Protein AF-A0A2T3BXE5-F1 (afdb_monomer)

Sequence (74 aa):
VYKDGTELTATITGVNGPGFEKLEVKDGSGSATSTVVDTTTVSTVSLTGSVQDEGPSAQYIFTATLSHASQGLT

Foldseek 3Di:
DDQCWDKDKDFDPDDDDPPPDDDDDPPPNRMDIDIDGDDDDDKDKDKDWDDDDDDPPDDIDIDIDIPDDDPDDD

pLDDT: mean 82.31, std 10.84, range [50.28, 96.31]

Mean predicted aligned error: 11.07 Å

Solvent-accessible surface area (backbone atoms only — not comparable to full-atom values): 5449 Å² total; per-residue (Å²): 130,88,84,76,62,46,76,49,72,50,67,68,88,76,85,87,75,96,70,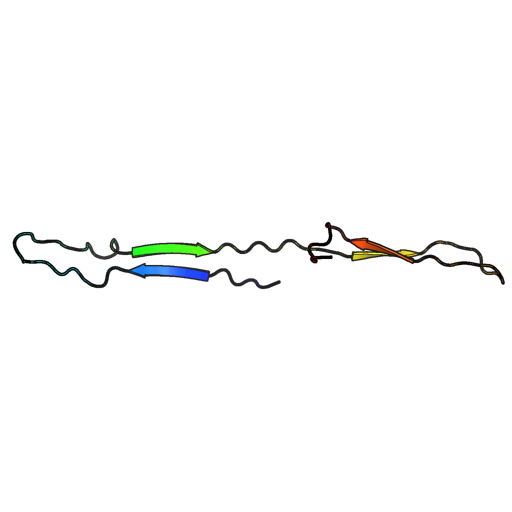89,68,92,82,79,78,55,89,92,69,45,60,53,77,47,79,46,83,74,79,86,80,88,76,52,75,51,80,47,68,57,90,70,73,89,56,101,80,58,74,79,51,75,50,76,44,64,77,56,82,84,86,70,90,129

Radius of gyration: 29.56 Å; Cα contacts (8 Å, |Δi|>4): 71; chains: 1; bounding box: 62×15×79 Å

Structure (mmCIF, N/CA/C/O backbone):
data_AF-A0A2T3BXE5-F1
#
_entry.id   AF-A0A2T3BXE5-F1
#
loop_
_atom_site.group_PDB
_atom_site.id
_atom_site.type_symbol
_atom_site.label_atom_id
_atom_site.label_alt_id
_atom_site.label_comp_id
_atom_site.label_asym_id
_atom_site.label_entity_id
_atom_site.label_seq_id
_atom_site.pdbx_PDB_ins_code
_atom_site.Cartn_x
_atom_site.Cartn_y
_atom_site.Cartn_z
_atom_site.occupancy
_atom_site.B_iso_or_equiv
_atom_site.auth_seq_id
_atom_site.auth_comp_id
_atom_site.auth_asym_id
_atom_site.auth_atom_id
_atom_site.pdbx_PDB_model_num
ATOM 1 N N . VAL A 1 1 ? 2.698 -8.882 -1.238 1.00 52.81 1 VAL A N 1
ATOM 2 C CA . VAL A 1 1 ? 2.076 -7.736 -0.544 1.00 52.81 1 VAL A CA 1
ATOM 3 C C . VAL A 1 1 ? 1.073 -8.316 0.420 1.00 52.81 1 VAL A C 1
ATOM 5 O O . VAL A 1 1 ? 0.280 -9.146 -0.015 1.00 52.81 1 VAL A O 1
ATOM 8 N N . TYR A 1 2 ? 1.213 -7.994 1.701 1.00 50.28 2 TYR A N 1
ATOM 9 C CA . TYR A 1 2 ? 0.306 -8.476 2.736 1.00 50.28 2 TYR A CA 1
ATOM 10 C C . TYR A 1 2 ? -1.065 -7.839 2.500 1.00 50.28 2 TYR A C 1
ATOM 12 O O . TYR A 1 2 ? -1.164 -6.705 2.041 1.00 50.28 2 TYR A O 1
ATOM 20 N N . LYS A 1 3 ? -2.109 -8.642 2.637 1.00 54.47 3 LYS A N 1
ATOM 21 C CA . LYS A 1 3 ? -3.495 -8.291 2.334 1.00 54.47 3 LYS A CA 1
ATOM 22 C C . LYS A 1 3 ? -4.287 -8.553 3.604 1.00 54.47 3 LYS A C 1
ATOM 24 O O . LYS A 1 3 ? -5.241 -9.321 3.623 1.00 54.47 3 LYS A O 1
ATOM 29 N N . ASP A 1 4 ? -3.814 -7.957 4.685 1.00 63.28 4 ASP A N 1
ATOM 30 C CA . ASP A 1 4 ? -4.191 -8.331 6.038 1.00 63.28 4 ASP A CA 1
ATOM 31 C C . ASP A 1 4 ? -5.040 -7.189 6.598 1.00 63.28 4 ASP A C 1
ATOM 33 O O . ASP A 1 4 ? -4.724 -6.577 7.618 1.00 63.28 4 ASP A O 1
ATOM 37 N N . GLY A 1 5 ? -6.110 -6.849 5.870 1.00 64.50 5 GLY A N 1
ATOM 38 C CA . GLY A 1 5 ? -7.122 -5.935 6.382 1.00 64.50 5 GLY A CA 1
ATOM 39 C C . GLY A 1 5 ? -7.703 -6.550 7.649 1.00 64.50 5 GLY A C 1
ATOM 40 O O . GLY A 1 5 ? -8.285 -7.632 7.603 1.00 64.50 5 GLY A O 1
ATOM 41 N N . THR A 1 6 ? -7.479 -5.899 8.784 1.00 80.31 6 THR A N 1
ATOM 42 C CA . THR A 1 6 ? -7.902 -6.388 10.096 1.00 80.31 6 THR A CA 1
ATOM 43 C C . THR A 1 6 ? -8.928 -5.436 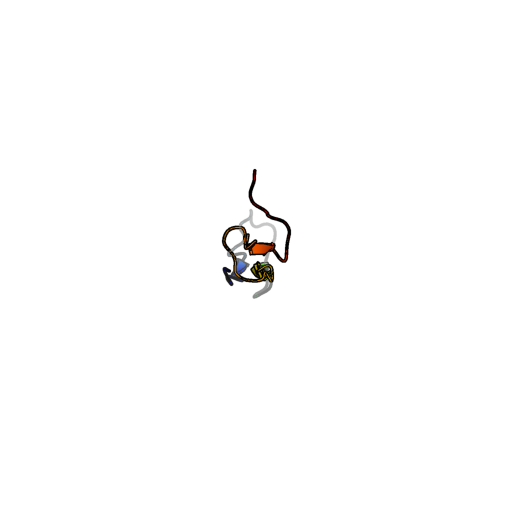10.686 1.00 80.31 6 THR A C 1
ATOM 45 O O . THR A 1 6 ? -8.824 -4.213 10.564 1.00 80.31 6 THR A O 1
ATOM 48 N N . GLU A 1 7 ? -9.944 -6.010 11.321 1.00 88.62 7 GLU A N 1
ATOM 49 C CA . GLU A 1 7 ? -10.891 -5.262 12.136 1.00 88.62 7 GLU A CA 1
ATOM 50 C C . GLU A 1 7 ? -10.513 -5.417 13.602 1.00 88.62 7 GLU A C 1
ATOM 52 O O . GLU A 1 7 ? -10.302 -6.526 14.098 1.00 88.62 7 GLU A O 1
ATOM 57 N N . LEU A 1 8 ? -10.438 -4.290 14.301 1.00 88.62 8 LEU A N 1
ATOM 58 C CA . LEU A 1 8 ? -10.213 -4.252 15.738 1.00 88.62 8 LEU A CA 1
ATOM 59 C C . LEU A 1 8 ? -11.469 -3.691 16.395 1.00 88.62 8 LEU A C 1
ATOM 61 O O . LEU A 1 8 ? -11.852 -2.551 16.137 1.00 88.62 8 LEU A O 1
ATOM 65 N N . THR A 1 9 ? -12.106 -4.496 17.245 1.00 90.25 9 THR A N 1
ATOM 66 C CA . THR A 1 9 ? -13.298 -4.094 18.000 1.00 90.25 9 THR A CA 1
ATOM 67 C C . THR A 1 9 ? -12.995 -4.104 19.491 1.00 90.25 9 THR A C 1
ATOM 69 O O . THR A 1 9 ? -12.527 -5.107 20.029 1.00 90.25 9 THR A O 1
ATOM 72 N N . ALA A 1 10 ? -13.283 -2.990 20.158 1.00 88.88 10 ALA A N 1
ATOM 73 C CA . ALA A 1 10 ? -13.265 -2.880 21.610 1.00 88.88 10 ALA A CA 1
ATOM 74 C C . ALA A 1 10 ? -14.704 -2.811 22.126 1.00 88.88 10 ALA A C 1
ATOM 76 O O . ALA A 1 10 ? -15.500 -2.040 21.592 1.00 88.88 10 ALA A O 1
ATOM 77 N N . THR A 1 11 ? -15.019 -3.580 23.170 1.00 89.12 11 THR A N 1
ATOM 78 C CA . THR A 1 11 ? -16.362 -3.652 23.766 1.00 89.12 11 THR A CA 1
ATOM 79 C C . THR A 1 11 ? -16.286 -3.378 25.261 1.00 89.12 11 THR A C 1
ATOM 81 O O . THR A 1 11 ? -15.430 -3.924 25.958 1.00 89.12 11 THR A O 1
ATOM 84 N N . ILE A 1 12 ? -17.197 -2.555 25.770 1.00 86.69 12 ILE A N 1
ATOM 85 C CA . ILE A 1 12 ? -17.378 -2.334 27.204 1.00 86.69 12 ILE A CA 1
ATOM 86 C C . ILE A 1 12 ? -17.964 -3.611 27.819 1.00 86.69 12 ILE A C 1
ATOM 88 O O . ILE A 1 12 ? -19.073 -4.014 27.479 1.00 86.69 12 ILE A O 1
ATOM 92 N N . THR A 1 13 ? -17.225 -4.245 28.730 1.00 84.06 13 THR A N 1
ATOM 93 C CA . THR A 1 13 ? -17.633 -5.498 29.397 1.00 84.06 13 THR A CA 1
ATOM 94 C C . THR A 1 13 ? -18.310 -5.282 30.750 1.00 84.06 13 THR A C 1
ATOM 96 O O . THR A 1 13 ? -18.849 -6.223 31.326 1.00 84.06 13 THR A O 1
ATOM 99 N N . GLY A 1 14 ? -18.305 -4.051 31.264 1.00 80.62 14 GLY A N 1
ATOM 100 C CA . GLY A 1 14 ? -18.952 -3.702 32.521 1.00 80.62 14 GLY A CA 1
ATOM 101 C C . GLY A 1 14 ? -18.689 -2.259 32.935 1.00 80.62 14 GLY A C 1
ATOM 102 O O . GLY A 1 14 ? -17.824 -1.579 32.384 1.00 80.62 14 GLY A O 1
ATOM 103 N N . VAL A 1 15 ? -19.447 -1.804 33.928 1.00 79.62 15 VAL A N 1
ATOM 104 C CA . VAL A 1 15 ? -19.308 -0.493 34.570 1.00 79.62 15 VAL A CA 1
ATOM 105 C C . VAL A 1 15 ? -19.293 -0.702 36.082 1.00 79.62 15 VAL A C 1
ATOM 107 O O . VAL A 1 15 ? -20.068 -1.502 36.599 1.00 79.62 15 VAL A O 1
ATOM 110 N N . ASN A 1 16 ? -18.395 -0.022 36.797 1.00 82.06 16 ASN A N 1
ATOM 111 C CA . ASN A 1 16 ? -18.262 -0.157 38.248 1.00 82.06 16 ASN A CA 1
ATOM 112 C C . ASN A 1 16 ? -18.140 1.232 38.888 1.00 82.06 16 ASN A C 1
ATOM 114 O O . ASN A 1 16 ? -17.297 2.026 38.474 1.00 82.06 16 ASN A O 1
ATOM 118 N N . GLY A 1 17 ? -18.973 1.534 39.887 1.00 77.69 17 GLY A N 1
ATOM 119 C CA . GLY A 1 17 ? -19.029 2.847 40.540 1.00 77.69 17 GLY A CA 1
ATOM 120 C C . GLY A 1 17 ? -19.742 2.803 41.900 1.00 77.69 17 GLY A C 1
ATOM 121 O O . GLY A 1 17 ? -20.325 1.774 42.238 1.00 77.69 17 GLY A O 1
ATOM 122 N N . PRO A 1 18 ? -19.708 3.897 42.690 1.00 80.81 18 PRO A N 1
ATOM 123 C CA . PRO A 1 18 ? -20.154 3.936 44.093 1.00 80.81 18 PRO A CA 1
ATOM 124 C C . PRO A 1 18 ? -21.677 3.805 44.311 1.00 80.81 18 PRO A C 1
ATOM 126 O O . PRO A 1 18 ? -22.134 3.898 45.445 1.00 80.81 18 PRO A O 1
ATOM 129 N N . GLY A 1 19 ? -22.459 3.554 43.256 1.0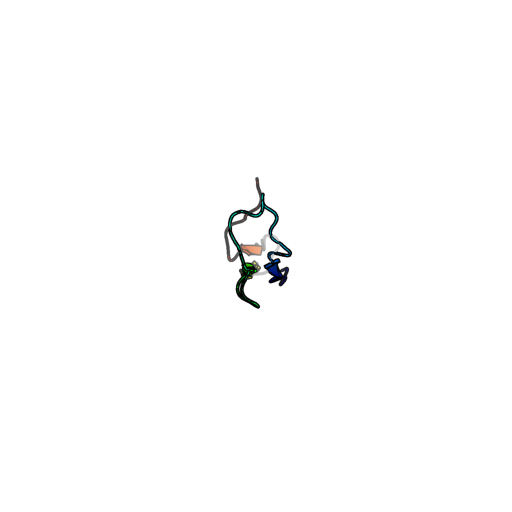0 76.38 19 GLY A N 1
ATOM 130 C CA . GLY A 1 19 ? -23.854 3.108 43.355 1.00 76.38 19 GLY A CA 1
ATOM 131 C C . GLY A 1 19 ? -24.914 4.202 43.514 1.00 76.38 19 GLY A C 1
ATOM 132 O O . GLY A 1 19 ? -26.081 3.868 43.695 1.00 76.38 19 GLY A O 1
ATOM 133 N N . PHE A 1 20 ? -24.546 5.483 43.436 1.00 81.31 20 PHE A N 1
ATOM 134 C CA . PHE A 1 20 ? -25.506 6.592 43.524 1.00 81.31 20 PHE A CA 1
ATOM 135 C C . PHE A 1 20 ? -26.292 6.807 42.218 1.00 81.31 20 PHE A C 1
ATOM 137 O O . PHE A 1 20 ? -27.441 7.245 42.255 1.00 81.31 20 PHE A O 1
ATOM 144 N N . GLU A 1 21 ? -25.729 6.409 41.074 1.00 79.75 21 GLU A N 1
ATOM 145 C CA . GLU A 1 21 ? -26.356 6.506 39.757 1.00 79.75 21 GLU A CA 1
ATOM 146 C C . GLU A 1 21 ? -26.395 5.144 39.053 1.00 79.75 21 GLU A C 1
ATOM 148 O O . GLU A 1 21 ? -25.399 4.419 38.978 1.00 79.75 21 GLU A O 1
ATOM 153 N N . LYS A 1 22 ? -27.552 4.802 38.477 1.00 76.62 22 LYS A N 1
ATOM 154 C CA . LYS A 1 22 ? -27.684 3.650 37.583 1.00 76.62 22 LYS A CA 1
ATOM 155 C C . LYS A 1 22 ? -27.095 4.014 36.220 1.00 76.62 22 LYS A C 1
ATOM 157 O O . LYS A 1 22 ? -27.699 4.783 35.476 1.00 76.62 22 LYS A O 1
ATOM 162 N N . LEU A 1 23 ? -25.941 3.440 35.890 1.00 77.19 23 LEU A N 1
ATOM 163 C CA . LEU A 1 23 ? -25.336 3.550 34.566 1.00 77.19 23 LEU A CA 1
ATOM 164 C C . LEU A 1 23 ? -25.514 2.219 33.831 1.00 77.19 23 LEU A C 1
ATOM 166 O O . LEU A 1 23 ? -24.996 1.195 34.265 1.00 77.19 23 LEU A O 1
ATOM 170 N N . GLU A 1 24 ? -26.275 2.225 32.740 1.00 77.62 24 GLU A N 1
ATOM 171 C CA . GLU A 1 24 ? -26.479 1.047 31.895 1.00 77.62 24 GLU A CA 1
ATOM 172 C C . GLU A 1 24 ? -25.740 1.206 30.572 1.00 77.62 24 GLU A C 1
ATOM 174 O O . GLU A 1 24 ? -25.838 2.241 29.909 1.00 77.62 24 GLU A O 1
ATOM 179 N N . VAL A 1 25 ? -25.034 0.153 30.164 1.00 77.00 25 VAL A N 1
ATOM 180 C CA . VAL A 1 25 ? -24.556 0.011 28.789 1.00 77.00 25 VAL A CA 1
ATOM 181 C C . VAL A 1 25 ? -25.697 -0.621 28.008 1.00 77.00 25 VAL A C 1
ATOM 183 O O . VAL A 1 25 ? -26.103 -1.741 28.299 1.00 77.00 25 VAL A O 1
ATOM 186 N N . LYS A 1 26 ? -26.255 0.111 27.046 1.00 73.31 26 LYS A N 1
ATOM 187 C CA . LYS A 1 26 ? -27.317 -0.413 26.187 1.00 73.31 26 LYS A CA 1
ATOM 188 C C . LYS A 1 26 ? -26.752 -1.526 25.293 1.00 73.31 26 LYS A C 1
ATOM 190 O O . LYS A 1 26 ? -25.659 -1.393 24.738 1.00 73.31 26 LYS A O 1
ATOM 195 N N . ASP A 1 27 ? -27.503 -2.618 25.160 1.00 65.88 27 ASP A N 1
ATOM 196 C CA . ASP A 1 27 ? -27.094 -3.782 24.371 1.00 65.88 27 ASP A CA 1
ATOM 197 C C . ASP A 1 27 ? -26.708 -3.372 22.944 1.00 65.88 27 ASP A C 1
ATOM 199 O O . ASP A 1 27 ? -27.456 -2.684 22.245 1.00 65.88 27 ASP A O 1
ATOM 203 N N . GLY A 1 28 ? -25.503 -3.764 22.525 1.00 63.84 28 GLY A N 1
ATOM 204 C CA . GLY A 1 28 ? -24.963 -3.461 21.198 1.00 63.84 28 GLY A CA 1
ATOM 205 C C . GLY A 1 28 ? -24.457 -2.028 20.988 1.00 63.84 28 GLY A C 1
ATOM 206 O O . GLY A 1 28 ? -23.983 -1.731 19.897 1.00 63.84 28 GLY A O 1
ATOM 207 N N . SER A 1 29 ? -24.510 -1.136 21.988 1.00 72.56 29 SER A N 1
ATOM 208 C CA . SER A 1 29 ? -24.016 0.250 21.858 1.00 72.56 29 SER A CA 1
ATOM 209 C C . SER A 1 29 ? -22.711 0.531 22.611 1.00 72.56 29 SER A C 1
ATOM 211 O O . SER A 1 29 ? -22.283 1.680 22.685 1.00 72.56 29 SER A O 1
ATOM 213 N N . GLY A 1 30 ? -22.099 -0.492 23.212 1.00 80.88 30 GLY A N 1
ATOM 214 C CA . GLY A 1 30 ? -20.876 -0.374 24.008 1.00 80.88 30 GLY A CA 1
ATOM 215 C C . GLY A 1 30 ? -19.587 -0.669 23.245 1.00 80.88 30 GLY A C 1
ATOM 216 O O . GLY A 1 30 ? -18.582 -0.958 23.888 1.00 80.88 30 GLY A O 1
ATOM 217 N N . SER A 1 31 ? -19.602 -0.674 21.912 1.00 86.62 31 SER A N 1
ATOM 218 C CA . SER A 1 31 ? -18.435 -1.047 21.113 1.00 86.62 31 SER A CA 1
ATOM 219 C C . SER A 1 31 ? -17.995 0.037 20.143 1.00 86.62 31 SER A C 1
ATOM 221 O O . SER A 1 31 ? -18.817 0.747 19.565 1.00 86.62 31 SER A O 1
ATOM 223 N N . ALA A 1 32 ? -16.686 0.107 19.924 1.00 88.69 32 ALA A N 1
ATOM 224 C CA . ALA A 1 32 ? -16.071 0.881 18.859 1.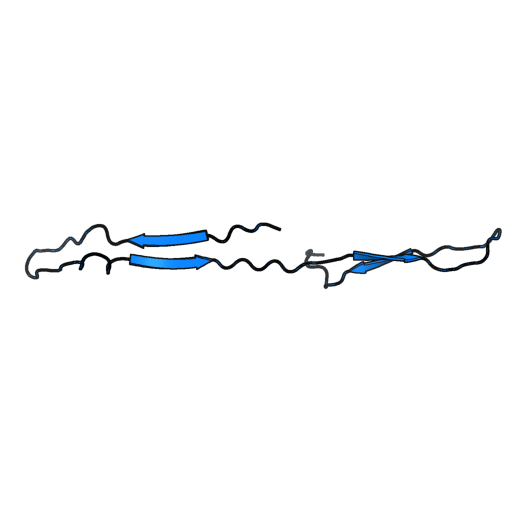00 88.69 32 ALA A CA 1
ATOM 225 C C . ALA A 1 32 ? -15.252 -0.062 17.973 1.00 88.69 32 ALA A C 1
ATOM 227 O O . ALA A 1 32 ? -14.458 -0.860 18.479 1.00 88.69 32 ALA A O 1
ATOM 228 N N . THR A 1 33 ? -15.443 0.047 16.661 1.00 90.19 33 THR A N 1
ATOM 229 C CA . THR A 1 33 ? -14.736 -0.756 15.660 1.00 90.19 33 THR A CA 1
ATOM 230 C C . THR A 1 33 ? -13.865 0.156 14.812 1.00 90.19 33 THR A C 1
ATOM 232 O O . THR A 1 33 ? -14.313 1.209 14.360 1.00 90.19 33 THR A O 1
ATOM 235 N N . SER A 1 34 ? -12.618 -0.252 14.602 1.00 90.56 34 SER A N 1
ATOM 236 C CA . SER A 1 34 ? -11.689 0.388 13.678 1.00 90.56 34 SER A CA 1
ATOM 237 C C . SER A 1 34 ? -11.345 -0.578 12.551 1.00 90.56 34 SER A C 1
ATOM 239 O O . SER A 1 34 ? -11.026 -1.744 12.799 1.00 90.56 34 SER A O 1
ATOM 241 N N . THR A 1 35 ? -11.399 -0.083 11.317 1.00 88.81 35 THR A N 1
ATOM 242 C CA . THR A 1 35 ? -11.069 -0.849 10.114 1.00 88.81 35 THR A CA 1
ATOM 243 C C . THR A 1 35 ? -9.688 -0.440 9.624 1.00 88.81 35 THR A C 1
ATOM 245 O O . THR A 1 35 ? -9.463 0.724 9.288 1.00 88.81 35 THR A O 1
ATOM 248 N N . VAL A 1 36 ? -8.765 -1.397 9.545 1.00 85.81 36 VAL A N 1
ATOM 249 C CA . VAL A 1 36 ? -7.459 -1.182 8.918 1.00 85.81 36 VAL A CA 1
ATOM 250 C C . VAL A 1 36 ? -7.577 -1.505 7.434 1.00 85.81 36 VAL A C 1
ATOM 252 O O . VAL A 1 36 ? -7.756 -2.659 7.046 1.00 85.81 36 VAL A O 1
ATOM 255 N N . VAL A 1 37 ? -7.478 -0.473 6.597 1.00 77.81 37 VAL A N 1
ATOM 256 C CA . VAL A 1 37 ? -7.450 -0.623 5.140 1.00 77.81 37 VAL A CA 1
ATOM 257 C C . VAL A 1 37 ? -5.996 -0.617 4.684 1.00 77.81 37 VAL A C 1
ATOM 259 O O . VAL A 1 37 ? -5.357 0.432 4.666 1.00 77.81 37 VAL A O 1
ATOM 262 N N . ASP A 1 38 ? -5.479 -1.787 4.311 1.00 73.44 38 ASP A N 1
ATOM 263 C CA . ASP A 1 38 ? -4.193 -1.884 3.622 1.00 73.44 38 ASP A CA 1
ATOM 264 C C . ASP A 1 38 ? -4.405 -1.702 2.111 1.00 73.44 38 ASP A C 1
ATOM 266 O O . ASP A 1 38 ? -5.303 -2.308 1.514 1.00 73.44 38 ASP A O 1
ATOM 270 N N . THR A 1 39 ? -3.589 -0.857 1.483 1.00 70.81 39 THR A N 1
ATOM 271 C CA . THR A 1 39 ? -3.642 -0.617 0.038 1.00 70.81 39 THR A CA 1
ATOM 272 C C . THR A 1 39 ? -2.370 -1.124 -0.612 1.00 70.81 39 THR A C 1
ATOM 274 O O . THR A 1 39 ? -1.258 -0.686 -0.331 1.00 70.81 39 THR A O 1
ATOM 277 N N . THR A 1 40 ? -2.542 -2.068 -1.530 1.00 74.94 40 THR A N 1
ATOM 278 C CA . THR A 1 40 ? -1.435 -2.590 -2.318 1.00 74.94 40 THR A CA 1
ATOM 279 C C . THR A 1 40 ? -1.080 -1.611 -3.432 1.00 74.94 40 THR A C 1
ATOM 281 O O . THR A 1 40 ? -1.784 -1.538 -4.439 1.00 74.94 40 THR A O 1
ATOM 284 N N . THR A 1 41 ? 0.047 -0.915 -3.306 1.00 79.38 41 THR A N 1
ATOM 285 C CA . THR A 1 41 ? 0.645 -0.194 -4.437 1.00 79.38 41 THR A CA 1
ATOM 286 C C . THR A 1 41 ? 1.525 -1.157 -5.227 1.00 79.38 41 THR A C 1
ATOM 288 O O . THR A 1 41 ? 2.588 -1.569 -4.763 1.00 79.38 41 THR A O 1
ATOM 291 N N . VAL A 1 42 ? 1.077 -1.560 -6.418 1.00 84.81 42 VAL A N 1
ATOM 292 C C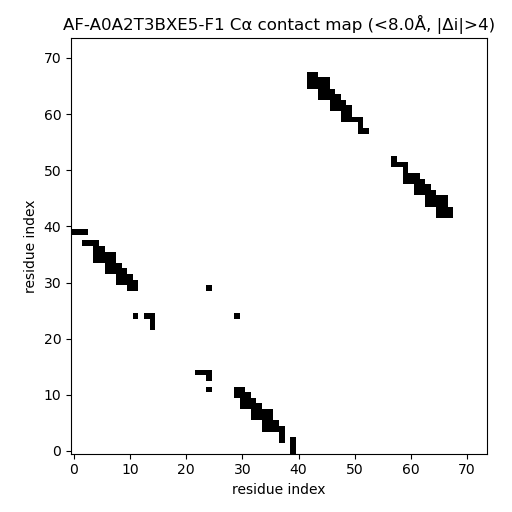A . VAL A 1 42 ? 1.851 -2.459 -7.286 1.00 84.81 42 VAL A CA 1
ATOM 293 C C . VAL A 1 42 ? 3.061 -1.711 -7.840 1.00 84.81 42 VAL A C 1
ATOM 295 O O . VAL A 1 42 ? 2.904 -0.720 -8.543 1.00 84.81 42 VAL A O 1
ATOM 298 N N . SER A 1 43 ? 4.265 -2.213 -7.573 1.00 88.00 43 SER A N 1
ATOM 299 C CA . SER A 1 43 ? 5.495 -1.756 -8.226 1.00 88.00 43 SER A CA 1
ATOM 300 C C . SER A 1 43 ? 5.959 -2.772 -9.255 1.00 88.00 43 SER A C 1
ATOM 302 O O . SER A 1 43 ? 5.929 -3.976 -9.008 1.00 88.00 43 SER A O 1
ATOM 304 N N . THR A 1 44 ? 6.413 -2.278 -10.401 1.00 92.94 44 THR A N 1
ATOM 305 C CA . THR A 1 44 ? 6.943 -3.098 -11.493 1.00 92.94 44 THR A CA 1
ATOM 306 C C . THR A 1 44 ? 8.353 -2.652 -11.857 1.00 92.94 44 THR A C 1
ATOM 308 O O . THR A 1 44 ? 8.758 -1.521 -11.574 1.00 92.94 44 THR A O 1
ATOM 311 N N . VAL A 1 45 ? 9.101 -3.563 -12.478 1.00 94.75 45 VAL A N 1
ATOM 312 C CA . VAL A 1 45 ? 10.396 -3.277 -13.096 1.00 94.75 45 VAL A CA 1
ATOM 313 C C . VAL A 1 45 ? 10.287 -3.641 -14.568 1.00 94.75 45 VAL A C 1
ATOM 315 O O . VAL A 1 45 ? 9.940 -4.775 -14.895 1.00 94.75 45 VAL A O 1
ATOM 318 N N . SER A 1 46 ? 10.580 -2.693 -15.452 1.00 96.12 46 SER A N 1
ATOM 319 C CA . SER A 1 46 ? 10.701 -2.950 -16.887 1.00 96.12 46 SER A CA 1
ATOM 320 C C . SER A 1 46 ? 12.169 -3.075 -17.269 1.00 96.12 46 SER A C 1
ATOM 322 O O . SER A 1 46 ? 12.974 -2.227 -16.884 1.00 96.12 46 SER A O 1
ATOM 324 N N . LEU A 1 47 ? 12.506 -4.101 -18.050 1.00 96.31 47 LEU A N 1
ATOM 325 C CA . LEU A 1 47 ? 13.846 -4.309 -18.589 1.00 96.31 47 LEU A CA 1
ATOM 326 C C . LEU A 1 47 ? 13.843 -4.039 -20.092 1.00 96.31 47 LEU A C 1
ATOM 328 O O . LEU A 1 47 ? 13.033 -4.601 -20.827 1.00 96.31 47 LEU A O 1
ATOM 332 N N . THR A 1 48 ? 14.763 -3.195 -20.541 1.00 95.62 48 THR A N 1
ATOM 333 C CA . THR A 1 48 ? 14.982 -2.896 -21.961 1.00 95.62 48 THR A CA 1
ATOM 334 C C . THR A 1 48 ? 16.442 -3.128 -22.319 1.00 95.62 48 THR A C 1
ATOM 336 O O . THR A 1 48 ? 17.317 -2.990 -21.466 1.00 95.62 48 THR A O 1
ATOM 339 N N . GLY A 1 49 ? 16.703 -3.518 -23.565 1.00 93.25 49 GLY A N 1
ATOM 340 C CA . GLY A 1 49 ? 18.049 -3.713 -24.099 1.00 93.25 49 GLY A CA 1
ATOM 341 C C . GLY A 1 49 ? 18.306 -2.779 -25.276 1.00 93.25 49 GLY A C 1
ATOM 342 O O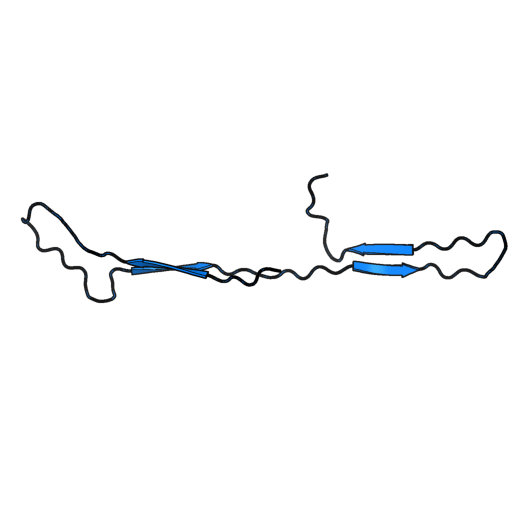 . GLY A 1 49 ? 17.382 -2.451 -26.021 1.00 93.25 49 GLY A O 1
ATOM 343 N N . SER A 1 50 ? 19.551 -2.352 -25.452 1.00 91.38 50 SER A N 1
ATOM 344 C CA . SER A 1 50 ? 19.982 -1.627 -26.645 1.00 91.38 50 SER A CA 1
ATOM 345 C C . SER A 1 50 ? 19.961 -2.541 -27.868 1.00 91.38 50 SER A C 1
ATOM 347 O O . SER A 1 50 ? 20.384 -3.696 -27.791 1.00 91.38 50 SER A O 1
ATOM 349 N N . VAL A 1 51 ? 19.550 -2.001 -29.013 1.00 87.19 51 VAL A N 1
ATOM 350 C CA . VAL A 1 51 ? 19.719 -2.664 -30.310 1.00 87.19 51 VAL A CA 1
ATOM 351 C C . VAL A 1 51 ? 21.084 -2.274 -30.860 1.00 87.19 51 VAL A C 1
ATOM 353 O O . VAL A 1 51 ? 21.362 -1.085 -30.996 1.00 87.19 51 VAL A O 1
ATOM 356 N N . GLN A 1 52 ? 21.923 -3.265 -31.149 1.00 86.00 52 GLN A N 1
ATOM 357 C CA . GLN A 1 52 ? 23.259 -3.055 -31.691 1.00 86.00 52 GLN A CA 1
ATOM 358 C C . GLN A 1 52 ? 23.579 -4.148 -32.708 1.00 86.00 52 GLN A C 1
ATOM 360 O O . GLN A 1 52 ? 23.262 -5.314 -32.472 1.00 86.00 52 GLN A O 1
ATOM 365 N N . ASP A 1 53 ? 24.218 -3.765 -33.814 1.00 85.94 53 ASP A N 1
ATOM 366 C CA . ASP A 1 53 ? 24.754 -4.725 -34.777 1.00 85.94 53 ASP A CA 1
ATOM 367 C C . ASP A 1 53 ? 25.908 -5.519 -34.156 1.00 85.94 53 ASP A C 1
ATOM 369 O O . ASP A 1 53 ? 26.745 -4.980 -33.422 1.00 85.94 53 ASP A O 1
ATOM 373 N N . GLU A 1 54 ? 25.959 -6.812 -34.464 1.00 83.62 54 GLU A N 1
ATOM 374 C CA . GLU A 1 54 ? 26.989 -7.705 -33.949 1.00 83.62 54 GLU A CA 1
ATOM 375 C C . GLU A 1 54 ? 28.379 -7.317 -34.476 1.00 83.62 54 GLU A C 1
ATOM 377 O O . GLU A 1 54 ? 28.567 -6.989 -35.648 1.00 83.62 54 GLU A O 1
ATOM 382 N N . GLY A 1 55 ? 29.388 -7.371 -33.606 1.00 86.00 55 GLY A N 1
ATOM 383 C CA . GLY A 1 55 ? 30.759 -7.060 -33.988 1.00 86.00 55 GLY A CA 1
ATOM 384 C C . GLY A 1 55 ? 31.729 -7.064 -32.807 1.00 86.00 55 GLY A C 1
ATOM 385 O O . GLY A 1 55 ? 31.305 -7.036 -31.652 1.00 86.00 55 GLY A O 1
ATOM 386 N N . PRO A 1 56 ? 33.046 -7.067 -33.076 1.00 84.06 56 PRO A N 1
ATOM 387 C CA . PRO A 1 56 ? 34.085 -7.202 -32.051 1.00 84.06 56 PRO A CA 1
ATOM 388 C C . PRO A 1 56 ? 34.123 -6.049 -31.033 1.00 84.06 56 PRO A C 1
ATOM 390 O O . PRO A 1 56 ? 34.759 -6.176 -29.992 1.00 84.06 56 PRO A O 1
ATOM 393 N N . SER A 1 57 ? 33.440 -4.938 -31.316 1.00 86.38 57 SER A N 1
ATOM 394 C CA . SER A 1 57 ? 33.295 -3.782 -30.428 1.00 86.38 57 SER A CA 1
ATOM 395 C C . SER A 1 57 ? 31.842 -3.499 -30.030 1.00 86.38 57 SER A C 1
ATOM 397 O O . SER A 1 57 ? 31.552 -2.404 -29.547 1.00 86.38 57 SER A O 1
ATOM 399 N N . ALA A 1 58 ? 30.909 -4.422 -30.282 1.00 87.00 58 ALA A N 1
ATOM 400 C CA . ALA A 1 58 ? 29.506 -4.215 -29.943 1.00 87.00 58 ALA A 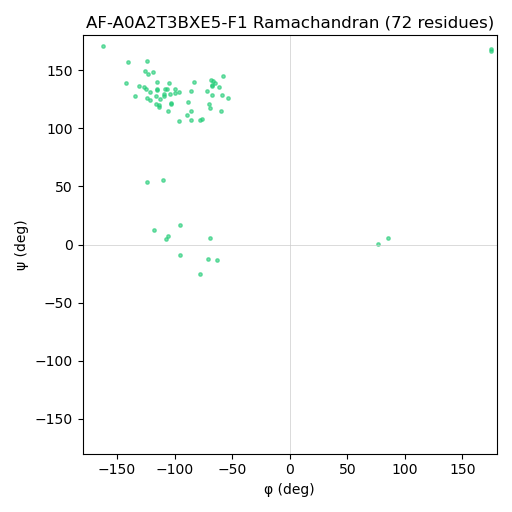CA 1
ATOM 401 C C . ALA A 1 58 ? 29.325 -4.184 -28.416 1.00 87.00 58 ALA A C 1
ATOM 403 O O . ALA A 1 58 ? 29.774 -5.086 -27.707 1.00 87.00 58 ALA A O 1
ATOM 404 N N . GLN A 1 59 ? 28.658 -3.145 -27.910 1.00 88.31 59 GLN A N 1
ATOM 405 C CA . GLN A 1 59 ? 28.276 -3.025 -26.505 1.00 88.31 59 GLN A CA 1
ATOM 406 C C . GLN A 1 59 ? 26.756 -3.109 -26.392 1.00 88.31 59 GLN A C 1
ATOM 408 O O . GLN A 1 59 ? 26.041 -2.325 -27.010 1.00 88.31 59 GLN A O 1
ATOM 413 N N . TYR A 1 60 ? 26.281 -4.036 -25.563 1.00 89.75 60 TYR A N 1
ATOM 414 C CA . TYR A 1 60 ? 24.866 -4.181 -25.246 1.00 89.75 60 TYR A CA 1
ATOM 415 C C . TYR A 1 60 ? 24.594 -3.599 -23.864 1.00 89.75 60 TYR A C 1
ATOM 417 O O . TYR A 1 60 ? 25.187 -4.021 -22.871 1.00 89.75 60 TYR A O 1
ATOM 425 N N . ILE A 1 61 ? 23.699 -2.623 -23.802 1.00 92.06 61 ILE A N 1
ATOM 426 C CA . ILE A 1 61 ? 23.268 -1.972 -22.572 1.00 92.06 61 ILE A CA 1
ATOM 427 C C . ILE A 1 61 ? 21.885 -2.494 -22.219 1.00 92.06 61 ILE A C 1
ATOM 429 O O . ILE A 1 61 ? 20.969 -2.446 -23.036 1.00 92.06 61 ILE A O 1
ATOM 433 N N . PHE A 1 62 ? 21.718 -2.928 -20.974 1.00 94.19 62 PHE A N 1
ATOM 434 C CA . PHE A 1 62 ? 20.415 -3.255 -20.415 1.00 94.19 62 PHE A CA 1
ATOM 435 C C . PHE A 1 62 ? 20.031 -2.205 -19.380 1.00 94.19 62 PHE A C 1
ATOM 437 O O . PHE A 1 62 ? 20.815 -1.889 -18.487 1.00 94.19 62 PHE A O 1
ATOM 444 N N . THR A 1 63 ? 18.825 -1.661 -19.503 1.00 95.00 63 THR A N 1
ATOM 445 C CA . THR A 1 63 ? 18.286 -0.655 -18.587 1.00 95.00 63 THR A CA 1
ATOM 446 C C . THR A 1 63 ? 17.073 -1.217 -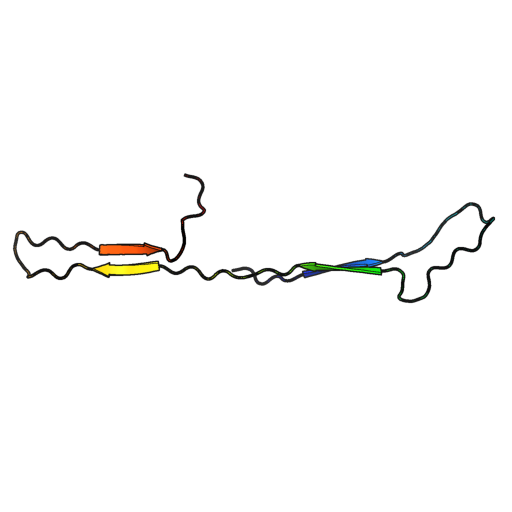17.869 1.00 95.00 63 THR A C 1
ATOM 448 O O . THR A 1 63 ? 16.084 -1.594 -18.502 1.00 95.00 63 THR A O 1
ATOM 451 N N . ALA A 1 64 ? 17.156 -1.250 -16.540 1.00 95.75 64 ALA A N 1
ATOM 452 C CA . ALA A 1 64 ? 16.034 -1.541 -15.664 1.00 95.75 64 ALA A CA 1
ATOM 453 C C . ALA A 1 64 ? 15.416 -0.227 -15.169 1.00 95.75 64 ALA A C 1
ATOM 455 O O . ALA A 1 64 ? 16.124 0.658 -14.688 1.00 95.75 64 ALA A O 1
ATOM 456 N N . THR A 1 65 ? 14.096 -0.109 -15.258 1.00 94.88 65 THR A N 1
ATOM 457 C CA . THR A 1 65 ? 13.354 1.068 -14.792 1.00 94.88 65 THR A CA 1
ATOM 458 C C . THR A 1 65 ? 12.297 0.629 -13.793 1.00 94.88 65 THR A C 1
ATOM 460 O O . THR A 1 65 ? 11.498 -0.261 -14.084 1.00 94.88 65 THR A O 1
ATOM 463 N N . LEU A 1 66 ? 12.300 1.238 -12.606 1.00 94.12 66 LEU A N 1
ATOM 464 C CA . LEU A 1 66 ? 11.252 1.039 -11.608 1.00 94.12 66 LEU A CA 1
ATOM 465 C C . LEU A 1 66 ? 10.070 1.958 -11.923 1.00 94.12 66 LEU A C 1
ATOM 467 O O . LEU A 1 66 ? 10.259 3.129 -12.245 1.00 94.12 66 LEU A O 1
ATOM 471 N N . SER A 1 67 ? 8.848 1.454 -11.756 1.00 94.38 67 SER A N 1
ATOM 472 C CA . SER A 1 67 ? 7.635 2.264 -11.931 1.00 94.38 67 SER A CA 1
ATOM 473 C C . SER A 1 67 ? 7.421 3.306 -10.826 1.00 94.38 67 SER A C 1
ATOM 475 O O . SER A 1 67 ? 6.575 4.182 -10.969 1.00 94.38 67 SER A O 1
ATOM 477 N N . HIS A 1 68 ? 8.164 3.207 -9.721 1.00 89.81 68 HIS A N 1
ATOM 478 C CA . HIS A 1 68 ? 8.103 4.114 -8.577 1.00 89.81 68 HIS A CA 1
ATOM 479 C C . HIS A 1 68 ? 9.510 4.376 -8.031 1.00 89.81 68 HIS A C 1
ATOM 481 O O . HIS A 1 68 ? 10.417 3.566 -8.218 1.00 89.81 68 HIS A O 1
ATOM 487 N N . ALA A 1 69 ? 9.685 5.494 -7.324 1.00 88.88 69 ALA A N 1
ATOM 488 C CA . ALA A 1 69 ? 10.935 5.783 -6.630 1.00 88.88 69 ALA A CA 1
ATOM 489 C C . ALA A 1 69 ? 11.279 4.679 -5.614 1.00 88.88 69 ALA A C 1
ATOM 491 O O . 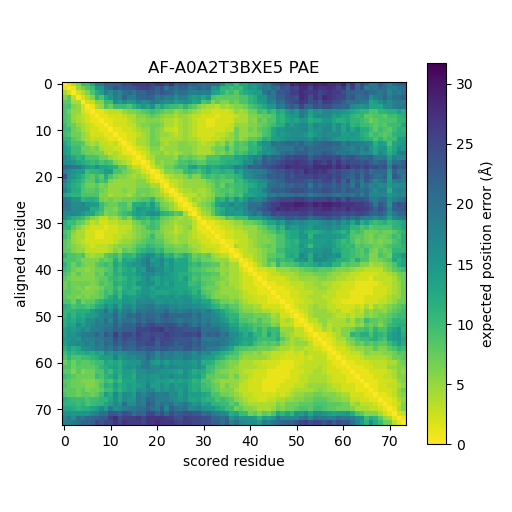ALA A 1 69 ? 10.389 4.104 -4.979 1.00 88.88 69 ALA A O 1
ATOM 492 N N . SER A 1 70 ? 12.578 4.403 -5.454 1.00 84.75 70 SER A N 1
ATOM 493 C CA . SER A 1 70 ? 13.056 3.498 -4.408 1.00 84.75 70 SER A CA 1
ATOM 494 C C . SER A 1 70 ? 12.681 4.048 -3.033 1.00 84.75 70 SER A C 1
ATOM 496 O O . SER A 1 70 ? 12.857 5.234 -2.770 1.00 84.75 70 SER A O 1
ATOM 498 N N . GLN A 1 71 ? 12.183 3.169 -2.165 1.00 82.50 71 GLN A N 1
ATOM 499 C CA . GLN A 1 71 ? 11.857 3.474 -0.767 1.00 82.50 71 GLN A CA 1
ATOM 500 C C . GLN A 1 71 ? 12.891 2.881 0.207 1.00 82.50 71 GLN A C 1
ATOM 502 O O . GLN A 1 71 ? 12.679 2.882 1.417 1.00 82.50 71 GLN A O 1
ATOM 507 N N . GLY A 1 72 ? 13.996 2.324 -0.301 1.00 78.31 72 GLY A N 1
ATOM 508 C CA . GLY A 1 72 ? 15.102 1.886 0.548 1.00 78.31 72 GLY A CA 1
ATOM 509 C C . GLY A 1 72 ? 15.850 3.095 1.107 1.00 78.31 72 GLY A C 1
ATOM 510 O O . GLY A 1 72 ? 16.197 3.997 0.343 1.00 78.31 72 GLY A O 1
ATOM 511 N N . LEU A 1 73 ? 16.121 3.114 2.418 1.00 60.53 73 LEU A N 1
ATOM 512 C CA . LEU A 1 73 ? 17.134 4.023 2.959 1.00 60.53 73 LEU A CA 1
ATOM 513 C C . LEU A 1 73 ? 18.472 3.710 2.276 1.00 60.53 73 LEU A C 1
ATOM 515 O O . LEU A 1 73 ? 18.866 2.545 2.208 1.00 60.53 73 LEU A O 1
ATOM 519 N N . THR A 1 74 ? 19.110 4.747 1.737 1.00 56.16 74 THR A N 1
ATOM 520 C CA . THR A 1 74 ? 20.424 4.666 1.082 1.00 56.16 74 THR A CA 1
ATOM 521 C C . THR A 1 74 ? 21.528 4.939 2.089 1.00 56.16 74 THR A C 1
ATOM 523 O O . THR A 1 74 ? 21.311 5.820 2.952 1.00 56.16 74 THR A O 1
#

Secondary structure (DSSP, 8-state):
------EEEEE-------SSS-----TT-SEEEEE---------EEEEE-----STT----EEEEESS---S--